Protein AF-A0A916YT41-F1 (afdb_monomer)

Structure (mmCIF, N/CA/C/O backbone):
data_AF-A0A916YT41-F1
#
_entry.id   AF-A0A916YT41-F1
#
loop_
_atom_site.group_PDB
_atom_site.id
_atom_site.type_symbol
_atom_site.label_atom_id
_atom_site.label_alt_id
_atom_site.label_comp_id
_atom_site.label_asym_id
_atom_site.label_entity_id
_atom_site.label_seq_id
_atom_site.pdbx_PDB_ins_code
_atom_site.Cartn_x
_atom_site.Cartn_y
_atom_site.Cartn_z
_atom_site.occupancy
_atom_site.B_iso_or_equiv
_atom_site.auth_seq_id
_atom_site.auth_comp_id
_atom_site.auth_asym_id
_atom_site.auth_atom_id
_atom_site.pdbx_PDB_model_num
ATOM 1 N N . MET A 1 1 ? -17.287 23.874 27.614 1.00 37.94 1 MET A N 1
ATOM 2 C CA . MET A 1 1 ? -16.581 22.596 27.373 1.00 37.94 1 MET A CA 1
ATOM 3 C C . MET A 1 1 ? -17.277 21.903 26.214 1.00 37.94 1 MET A C 1
ATOM 5 O O . MET A 1 1 ? -18.375 21.395 26.395 1.00 37.94 1 MET A O 1
ATOM 9 N N . LEU A 1 2 ? -16.720 22.012 25.006 1.00 45.78 2 LEU A N 1
ATOM 10 C CA . LEU A 1 2 ? -17.309 21.421 23.804 1.00 45.78 2 LEU A CA 1
ATOM 11 C C . LEU A 1 2 ? -17.195 19.896 23.886 1.00 45.78 2 LEU A C 1
ATOM 13 O O . LEU A 1 2 ? -16.115 19.352 24.107 1.00 45.78 2 LEU A O 1
ATOM 17 N N . GLN A 1 3 ? -18.350 19.246 23.778 1.00 46.00 3 GLN A N 1
ATOM 18 C CA . GLN A 1 3 ? -18.558 17.806 23.827 1.00 46.00 3 GLN A CA 1
ATOM 19 C C . GLN A 1 3 ? -17.569 17.057 22.935 1.00 46.00 3 GLN A C 1
ATOM 21 O O . GLN A 1 3 ? -17.662 17.070 21.711 1.00 46.00 3 GLN A O 1
ATOM 26 N N . ASN A 1 4 ? -16.688 16.309 23.589 1.00 53.81 4 ASN A N 1
ATOM 27 C CA . ASN A 1 4 ? -15.826 15.290 23.010 1.00 53.81 4 ASN A CA 1
ATOM 28 C C . ASN A 1 4 ? -16.644 14.019 22.691 1.00 53.81 4 ASN A C 1
ATOM 30 O O . ASN A 1 4 ? -16.327 12.926 23.159 1.00 53.81 4 ASN A O 1
ATOM 34 N N . ARG A 1 5 ? -17.764 14.156 21.967 1.00 52.91 5 ARG A N 1
ATOM 35 C CA . ARG A 1 5 ? -18.535 13.003 21.488 1.00 52.91 5 ARG A CA 1
ATOM 36 C C . ARG A 1 5 ? -17.851 12.477 20.233 1.00 52.91 5 ARG A C 1
ATOM 38 O O . ARG A 1 5 ? -18.052 13.003 19.141 1.00 52.91 5 ARG A O 1
ATOM 45 N N . LYS A 1 6 ? -17.024 11.441 20.401 1.00 54.03 6 LYS A N 1
ATOM 46 C CA . LYS A 1 6 ? -16.606 10.588 19.283 1.00 54.03 6 LYS A CA 1
ATOM 47 C C . LYS A 1 6 ? -17.884 10.125 18.561 1.00 54.03 6 LYS A C 1
ATOM 49 O O . LYS A 1 6 ? -18.812 9.692 19.238 1.00 54.03 6 LYS A O 1
ATOM 54 N N . PRO A 1 7 ? -17.996 10.237 17.229 1.00 52.69 7 PRO A N 1
ATOM 55 C CA . PRO A 1 7 ? -19.139 9.689 16.510 1.00 52.69 7 PRO A CA 1
ATOM 56 C C . PRO A 1 7 ? -19.071 8.154 16.571 1.00 52.69 7 PRO A C 1
ATOM 58 O O . PRO A 1 7 ? -18.397 7.514 15.768 1.00 52.69 7 PRO A O 1
ATOM 61 N N . GLU A 1 8 ? -19.747 7.567 17.558 1.00 55.31 8 GLU A N 1
ATOM 62 C CA . GLU A 1 8 ? -19.711 6.129 17.875 1.00 55.31 8 GLU A CA 1
ATOM 63 C C . GLU A 1 8 ? -20.331 5.250 16.768 1.00 55.31 8 GLU A C 1
ATOM 65 O O . GLU A 1 8 ? -19.959 4.091 16.623 1.00 55.31 8 GLU A O 1
ATOM 70 N N . GLY A 1 9 ? -21.186 5.813 15.902 1.00 48.25 9 GLY A N 1
ATOM 71 C CA . GLY A 1 9 ? -21.857 5.076 14.817 1.00 48.25 9 GLY A CA 1
ATOM 72 C C . GLY A 1 9 ? -21.093 4.965 13.487 1.00 48.25 9 GLY A C 1
ATOM 73 O O . GLY A 1 9 ? -21.396 4.087 12.686 1.00 48.25 9 GLY A O 1
ATOM 74 N N . PHE A 1 10 ? -20.083 5.808 13.232 1.00 52.91 10 PHE A N 1
ATOM 75 C CA . PHE A 1 10 ? -19.303 5.787 11.975 1.00 52.91 10 PHE A CA 1
ATOM 76 C C . PHE A 1 10 ? -18.007 4.957 12.069 1.00 52.91 10 PHE A C 1
ATOM 78 O O . PHE A 1 10 ? -17.294 4.805 11.074 1.00 52.91 10 PHE A O 1
ATOM 85 N N . SER A 1 11 ? -17.686 4.418 13.250 1.00 65.62 11 SER A N 1
ATOM 86 C CA . SER A 1 11 ? -16.368 3.852 13.569 1.00 65.62 11 SER A CA 1
ATOM 87 C C . SER A 1 11 ? -16.045 2.569 12.788 1.00 65.62 11 SER A C 1
ATOM 89 O O . SER A 1 11 ? -15.044 2.518 12.073 1.00 65.62 11 SER A O 1
ATOM 91 N N . GLN A 1 12 ? -16.917 1.555 12.835 1.00 68.81 12 GLN A N 1
ATOM 92 C CA . GLN A 1 12 ? -16.637 0.246 12.227 1.00 68.81 12 GLN A CA 1
ATOM 93 C C . GLN A 1 12 ? -16.647 0.283 10.695 1.00 68.81 12 GLN A C 1
ATOM 95 O O . GLN A 1 12 ? -15.715 -0.21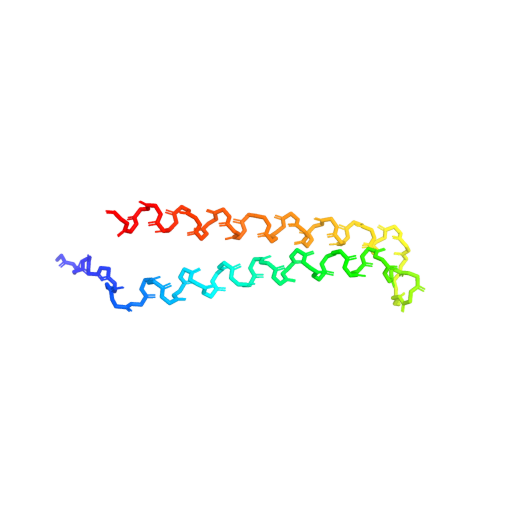3 10.067 1.00 68.81 12 GLN A O 1
ATOM 100 N N . ILE A 1 13 ? -17.640 0.936 10.079 1.00 77.38 13 ILE A N 1
ATOM 101 C CA . ILE A 1 13 ? -17.706 1.092 8.614 1.00 77.38 13 ILE A CA 1
ATOM 102 C C . ILE A 1 13 ? -16.449 1.807 8.100 1.00 77.38 13 ILE A C 1
ATOM 104 O O . ILE A 1 13 ? -15.845 1.382 7.117 1.00 77.38 13 ILE A O 1
ATOM 108 N N . THR A 1 14 ? -15.995 2.846 8.805 1.00 80.00 14 THR A N 1
ATOM 109 C CA . THR A 1 14 ? -14.762 3.562 8.452 1.00 80.00 14 THR A CA 1
ATOM 110 C C . THR A 1 14 ? -13.527 2.664 8.563 1.00 80.00 14 THR A C 1
ATOM 112 O O . THR A 1 14 ? -12.646 2.736 7.705 1.00 80.00 14 THR A O 1
ATOM 115 N N . ILE A 1 15 ? -13.454 1.796 9.576 1.00 80.75 15 ILE A N 1
ATOM 116 C CA . ILE A 1 15 ? -12.379 0.803 9.721 1.00 80.75 15 ILE A CA 1
ATOM 117 C C . ILE A 1 15 ? -12.389 -0.179 8.541 1.00 80.75 15 ILE A C 1
ATOM 119 O O . ILE A 1 15 ? -11.340 -0.387 7.929 1.00 80.75 15 ILE A O 1
ATOM 123 N N . TYR A 1 16 ? -13.554 -0.712 8.158 1.00 84.31 16 TYR A N 1
ATOM 124 C CA . TYR A 1 16 ? -13.677 -1.619 7.011 1.00 84.31 16 TYR A CA 1
ATOM 125 C C . TYR A 1 16 ? -13.285 -0.945 5.693 1.00 84.31 16 TYR A C 1
ATOM 127 O O . TYR A 1 16 ? -12.511 -1.515 4.927 1.00 84.31 16 TYR A O 1
ATOM 135 N N . ILE A 1 17 ? -13.730 0.292 5.447 1.00 86.38 17 ILE A N 1
ATOM 136 C CA . ILE A 1 17 ? -13.338 1.062 4.254 1.00 86.38 17 ILE A CA 1
ATOM 137 C C . ILE A 1 17 ? -11.821 1.284 4.234 1.00 86.38 17 ILE A C 1
ATOM 139 O O . ILE A 1 17 ? -11.182 1.137 3.190 1.00 86.38 17 ILE A O 1
ATOM 143 N N . ARG A 1 18 ? -11.207 1.613 5.377 1.00 84.06 18 ARG A N 1
ATOM 144 C CA . ARG A 1 18 ? -9.749 1.789 5.479 1.00 84.06 18 ARG A CA 1
ATOM 145 C C . ARG A 1 18 ? -8.991 0.489 5.216 1.00 84.06 18 ARG A C 1
ATOM 147 O O . ARG A 1 18 ? -8.013 0.527 4.475 1.00 84.06 18 ARG A O 1
ATOM 154 N N . ALA A 1 19 ? -9.451 -0.636 5.758 1.00 86.69 19 ALA A N 1
ATOM 155 C CA . ALA A 1 19 ? -8.849 -1.949 5.525 1.00 86.69 19 ALA A CA 1
ATOM 156 C C . ALA A 1 19 ? -8.990 -2.393 4.059 1.00 86.69 19 ALA A C 1
ATOM 158 O O . ALA A 1 19 ? -8.013 -2.809 3.441 1.00 86.69 19 ALA A O 1
ATOM 159 N N . PHE A 1 20 ? -10.174 -2.225 3.467 1.00 91.06 20 PHE A N 1
ATOM 160 C CA . PHE A 1 20 ? -10.415 -2.546 2.061 1.00 91.06 20 PHE A CA 1
ATOM 161 C C . PHE A 1 20 ? -9.541 -1.699 1.132 1.00 91.06 20 PHE A C 1
ATOM 163 O O . PHE A 1 20 ? -8.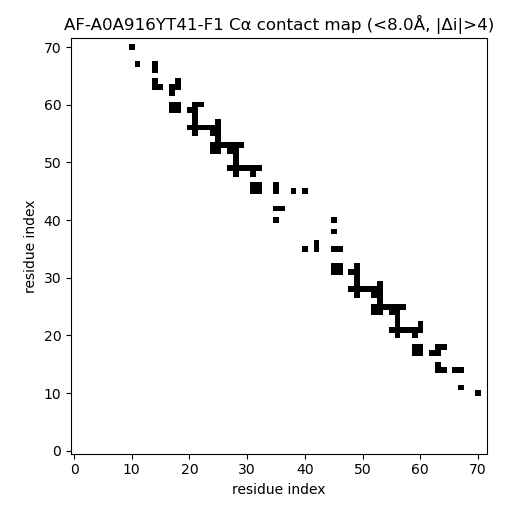864 -2.216 0.246 1.00 91.06 20 PHE A O 1
ATOM 170 N N . THR A 1 21 ? -9.494 -0.387 1.373 1.00 91.06 21 THR A N 1
ATOM 171 C CA . THR A 1 21 ? -8.649 0.513 0.580 1.00 91.06 21 THR A CA 1
ATOM 172 C C . THR A 1 21 ? -7.163 0.216 0.764 1.00 91.06 21 THR A C 1
ATOM 174 O O . THR A 1 21 ? -6.428 0.278 -0.213 1.00 91.06 21 THR A O 1
ATOM 177 N N . ALA A 1 22 ? -6.709 -0.170 1.961 1.00 91.50 22 ALA A N 1
ATOM 178 C CA . ALA A 1 22 ? -5.336 -0.625 2.190 1.00 91.50 22 ALA A CA 1
ATOM 179 C C . ALA A 1 22 ? -4.966 -1.821 1.297 1.00 91.50 22 ALA A C 1
ATOM 181 O O . ALA A 1 22 ? -3.941 -1.778 0.617 1.00 91.50 22 ALA A O 1
ATOM 182 N N . ILE A 1 23 ? -5.833 -2.838 1.231 1.00 93.62 23 ILE A N 1
ATOM 183 C CA . ILE A 1 23 ? -5.657 -3.996 0.340 1.00 93.62 23 ILE A CA 1
ATOM 184 C C . ILE A 1 23 ? -5.623 -3.543 -1.124 1.00 93.62 23 ILE A C 1
ATOM 186 O O . ILE A 1 23 ? -4.732 -3.950 -1.867 1.00 93.62 23 ILE A O 1
ATOM 190 N N . ALA A 1 24 ? -6.536 -2.657 -1.531 1.00 94.25 24 ALA A N 1
ATOM 191 C CA . ALA A 1 24 ? -6.577 -2.135 -2.896 1.00 94.25 24 ALA A CA 1
ATOM 192 C C . ALA A 1 24 ? -5.273 -1.424 -3.296 1.00 94.25 24 ALA A C 1
ATOM 194 O O . ALA A 1 24 ? -4.781 -1.648 -4.400 1.00 94.25 24 ALA A O 1
ATOM 195 N N . TYR A 1 25 ? -4.673 -0.626 -2.403 1.00 94.75 25 TYR A N 1
ATOM 196 C CA . TYR A 1 25 ? -3.366 -0.009 -2.658 1.00 94.75 25 TYR A CA 1
ATOM 197 C C . TYR A 1 25 ? -2.268 -1.059 -2.821 1.00 94.75 25 TYR A C 1
ATOM 199 O O . TYR A 1 25 ? -1.512 -0.985 -3.781 1.00 94.75 25 TYR A O 1
ATOM 207 N N . VAL A 1 26 ? -2.199 -2.070 -1.952 1.00 93.44 26 VAL A N 1
ATOM 208 C CA . VAL A 1 26 ? -1.186 -3.133 -2.080 1.00 93.44 26 VAL A CA 1
ATOM 209 C C . VAL A 1 26 ? -1.323 -3.865 -3.418 1.00 93.44 26 VAL A C 1
ATOM 211 O O . VAL A 1 26 ? -0.339 -4.008 -4.143 1.00 93.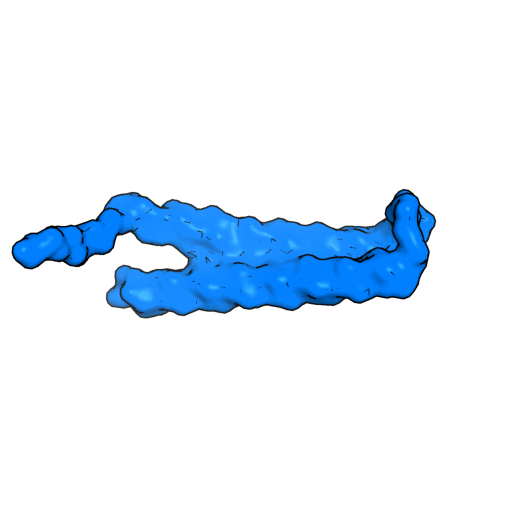44 26 VAL A O 1
ATOM 214 N N . VAL A 1 27 ? -2.542 -4.262 -3.788 1.00 96.06 27 VAL A N 1
ATOM 215 C CA . VAL A 1 27 ? -2.823 -4.935 -5.067 1.00 96.06 27 VAL A CA 1
ATOM 216 C C . VAL A 1 27 ? -2.475 -4.035 -6.254 1.00 96.06 27 VAL A C 1
ATOM 218 O O . VAL A 1 27 ? -1.833 -4.487 -7.200 1.00 96.06 27 VAL A O 1
ATOM 221 N N . MET A 1 28 ? -2.837 -2.751 -6.195 1.00 95.19 28 MET A N 1
ATOM 222 C CA . MET A 1 28 ? -2.495 -1.772 -7.228 1.00 95.19 28 MET A CA 1
ATOM 223 C C . MET A 1 28 ? -0.979 -1.606 -7.367 1.00 95.19 28 MET A C 1
ATOM 225 O O . MET A 1 28 ? -0.474 -1.572 -8.484 1.00 95.19 28 MET A O 1
ATOM 229 N N . GLY A 1 29 ? -0.235 -1.541 -6.264 1.00 91.94 29 GLY A N 1
ATOM 230 C CA . GLY A 1 29 ? 1.221 -1.435 -6.303 1.00 91.94 29 GLY A CA 1
ATOM 231 C C . GLY A 1 29 ? 1.873 -2.670 -6.928 1.00 91.94 29 GLY A C 1
ATOM 232 O O . GLY A 1 29 ? 2.728 -2.532 -7.800 1.00 91.94 29 GLY A O 1
ATOM 233 N N . ILE A 1 30 ? 1.403 -3.875 -6.588 1.00 94.31 30 ILE A N 1
ATOM 234 C CA . ILE A 1 30 ? 1.845 -5.120 -7.242 1.00 94.31 30 ILE A CA 1
ATOM 235 C C . ILE A 1 30 ? 1.537 -5.077 -8.744 1.00 94.31 30 ILE A C 1
ATOM 237 O O . ILE A 1 30 ? 2.397 -5.398 -9.564 1.00 94.31 30 ILE A O 1
ATOM 241 N N . TYR A 1 31 ? 0.339 -4.629 -9.123 1.00 94.19 31 TYR A N 1
ATOM 242 C CA . TYR A 1 31 ? -0.052 -4.494 -10.524 1.00 94.19 31 TYR A CA 1
ATOM 243 C C . TYR A 1 31 ? 0.861 -3.527 -11.291 1.00 94.19 31 TYR A C 1
ATOM 245 O O . TYR A 1 31 ? 1.358 -3.876 -12.363 1.00 94.19 31 TYR A O 1
ATOM 253 N N . VAL A 1 32 ? 1.138 -2.346 -10.727 1.00 92.00 32 VAL A N 1
ATOM 254 C CA . VAL A 1 32 ? 2.071 -1.356 -11.295 1.00 92.00 32 VAL A CA 1
ATOM 255 C C . VAL A 1 32 ? 3.461 -1.965 -11.464 1.00 92.00 32 VAL A C 1
ATOM 257 O O . VAL A 1 32 ? 4.074 -1.789 -12.512 1.00 92.00 32 VAL A O 1
ATOM 260 N N . PHE A 1 33 ? 3.942 -2.743 -10.490 1.00 93.19 33 PHE A N 1
ATOM 261 C CA . PHE A 1 33 ? 5.235 -3.418 -10.593 1.00 93.19 33 PHE A CA 1
ATOM 262 C C . PHE A 1 33 ? 5.271 -4.451 -11.727 1.00 93.19 33 PHE A C 1
ATOM 264 O O . PHE A 1 33 ? 6.256 -4.513 -12.465 1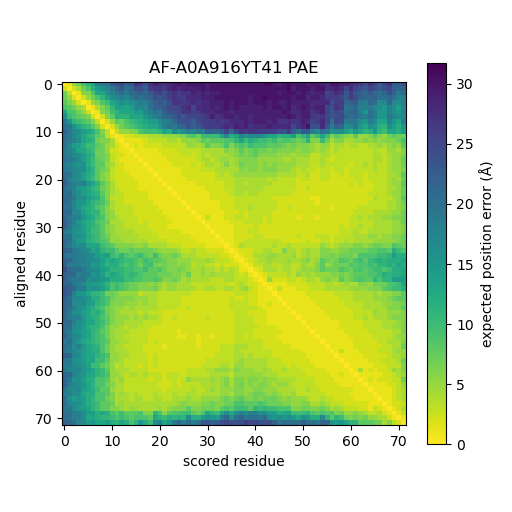.00 93.19 33 PHE A O 1
ATOM 271 N N . MET A 1 34 ? 4.210 -5.250 -11.886 1.00 92.69 34 MET A N 1
ATOM 272 C CA . MET A 1 34 ? 4.113 -6.286 -12.924 1.00 92.69 34 MET A CA 1
ATOM 273 C C . MET A 1 34 ? 3.931 -5.712 -14.330 1.00 92.69 34 MET A C 1
ATOM 275 O O . MET A 1 34 ? 4.438 -6.277 -15.296 1.00 92.69 34 MET A O 1
ATOM 279 N N . LYS A 1 35 ? 3.186 -4.611 -14.460 1.00 91.94 35 LYS A N 1
ATOM 280 C CA . LYS A 1 35 ? 2.845 -3.979 -15.744 1.00 91.94 35 LYS A CA 1
ATOM 281 C C . LYS A 1 35 ? 3.665 -2.723 -16.037 1.00 91.94 35 LYS A C 1
ATOM 283 O O . LYS A 1 35 ? 3.306 -1.978 -16.943 1.00 91.94 35 LYS A O 1
ATOM 288 N N . ARG A 1 36 ? 4.769 -2.505 -15.315 1.00 87.75 36 ARG A N 1
ATOM 289 C CA . ARG A 1 36 ? 5.619 -1.307 -15.428 1.00 87.75 36 ARG A CA 1
ATOM 290 C C . ARG A 1 36 ? 6.050 -0.976 -16.858 1.00 87.75 36 ARG A C 1
ATOM 292 O O . ARG A 1 36 ? 6.030 0.187 -17.228 1.00 87.75 36 ARG A O 1
ATOM 299 N N . THR A 1 37 ? 6.297 -1.996 -17.678 1.00 85.75 37 THR A N 1
ATOM 300 C CA . THR A 1 37 ? 6.718 -1.850 -19.079 1.00 85.75 37 THR A CA 1
ATOM 301 C C . THR A 1 37 ? 5.633 -1.289 -20.004 1.00 85.75 37 THR A C 1
ATOM 303 O O . THR A 1 37 ? 5.932 -0.890 -21.123 1.00 85.75 37 THR A O 1
ATOM 306 N N . LEU A 1 38 ? 4.366 -1.299 -19.575 1.00 87.12 38 LEU A N 1
ATOM 307 C CA . LEU A 1 38 ? 3.227 -0.752 -20.323 1.00 87.12 38 LEU A CA 1
ATOM 308 C C . LEU A 1 38 ? 2.862 0.667 -19.875 1.00 87.12 38 LEU A C 1
ATOM 310 O O . LEU A 1 38 ? 1.953 1.273 -20.441 1.00 87.12 38 LEU A O 1
ATOM 314 N N . LEU A 1 39 ? 3.506 1.180 -18.824 1.00 85.56 39 LEU A N 1
ATOM 315 C CA . LEU A 1 39 ? 3.202 2.498 -18.289 1.00 85.56 39 LEU A CA 1
ATOM 316 C C . LEU A 1 39 ? 3.971 3.573 -19.068 1.00 85.56 39 LEU A C 1
ATOM 318 O O . LEU A 1 39 ? 5.121 3.354 -19.442 1.00 85.56 39 LEU A O 1
ATOM 322 N N . PRO A 1 40 ? 3.387 4.766 -19.272 1.00 89.19 40 PRO A N 1
ATOM 323 C CA . PRO A 1 40 ? 4.045 5.882 -19.951 1.00 89.19 40 PRO A CA 1
ATOM 324 C C . PRO A 1 40 ? 5.046 6.607 -19.026 1.00 89.19 40 PRO A C 1
ATOM 326 O O . PRO A 1 40 ? 5.069 7.832 -18.948 1.00 89.19 40 PRO A O 1
ATOM 329 N N . VAL A 1 41 ? 5.841 5.853 -18.267 1.00 89.38 41 VAL A N 1
ATOM 330 C CA . VAL A 1 41 ? 6.876 6.332 -17.338 1.00 89.38 41 VAL A CA 1
ATOM 331 C C . VAL A 1 41 ? 8.093 5.414 -17.423 1.00 89.38 41 VAL A C 1
ATOM 333 O O . VAL A 1 41 ? 7.984 4.273 -17.859 1.00 89.38 41 VAL A O 1
ATOM 336 N N . SER A 1 42 ? 9.263 5.894 -16.997 1.00 91.88 42 SER A N 1
ATOM 337 C CA . SER A 1 42 ? 10.465 5.056 -16.981 1.00 91.88 42 SER A CA 1
ATOM 338 C C . SER A 1 42 ? 10.334 3.896 -15.986 1.00 91.88 42 SER A C 1
ATOM 340 O O . SER A 1 42 ? 9.738 4.044 -14.915 1.00 91.88 42 SER A O 1
ATOM 342 N N . ASP A 1 43 ? 10.944 2.751 -16.311 1.00 88.25 43 ASP A N 1
ATOM 343 C CA . ASP A 1 43 ? 10.885 1.535 -15.484 1.00 88.25 43 ASP A CA 1
ATOM 344 C C . ASP A 1 43 ? 11.337 1.779 -14.036 1.00 88.25 43 ASP A C 1
ATOM 346 O O . ASP A 1 43 ? 10.712 1.289 -13.095 1.00 88.25 43 ASP A O 1
ATOM 350 N N . GLY A 1 44 ? 12.389 2.584 -13.844 1.00 90.38 44 GLY A N 1
ATOM 351 C CA . GLY A 1 44 ? 12.871 2.958 -12.513 1.00 90.38 44 GLY A CA 1
ATOM 352 C C . GLY A 1 44 ? 11.845 3.770 -11.717 1.00 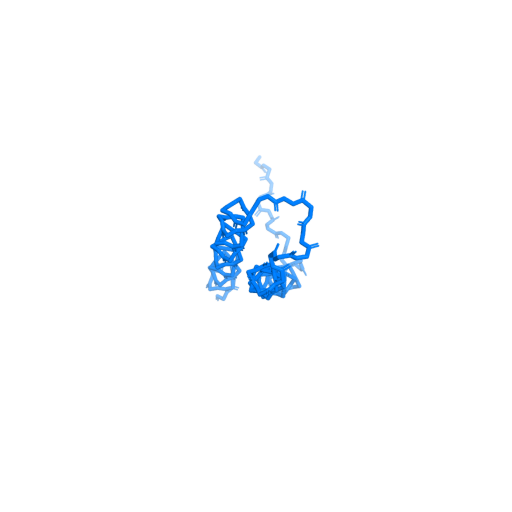90.38 44 GLY A C 1
ATOM 353 O O . GLY A 1 44 ? 11.634 3.512 -10.533 1.00 90.38 44 GLY A O 1
ATOM 354 N N . VAL A 1 45 ? 11.144 4.704 -12.369 1.00 92.38 45 VAL A N 1
ATOM 355 C CA . VAL A 1 45 ? 10.086 5.501 -11.730 1.00 92.38 45 VAL A CA 1
ATOM 356 C C . VAL A 1 45 ? 8.881 4.624 -11.395 1.00 92.38 45 VAL A C 1
ATOM 358 O O . VAL A 1 45 ? 8.383 4.686 -10.273 1.00 92.38 45 VAL A O 1
ATOM 361 N N . ALA A 1 46 ? 8.445 3.762 -12.317 1.00 92.25 46 ALA A N 1
ATOM 362 C CA . ALA A 1 46 ? 7.354 2.817 -12.076 1.00 92.25 46 ALA A CA 1
ATOM 363 C C . ALA A 1 46 ? 7.666 1.862 -10.913 1.00 92.25 46 ALA A C 1
ATOM 365 O O . ALA A 1 46 ? 6.800 1.593 -10.077 1.00 92.25 46 ALA A O 1
ATOM 366 N N . MET A 1 47 ? 8.915 1.401 -10.812 1.00 93.56 47 MET A N 1
ATOM 367 C CA . MET A 1 47 ? 9.379 0.568 -9.707 1.00 93.56 47 MET A CA 1
ATOM 368 C C . MET A 1 47 ? 9.294 1.311 -8.369 1.00 93.56 47 MET A C 1
ATOM 370 O O . MET A 1 47 ? 8.672 0.801 -7.438 1.00 93.56 47 MET A O 1
ATOM 374 N N . ILE A 1 48 ? 9.832 2.530 -8.269 1.00 95.25 48 ILE A N 1
ATOM 375 C CA . ILE A 1 48 ? 9.760 3.329 -7.032 1.00 95.25 48 ILE A CA 1
ATOM 376 C C . ILE A 1 48 ? 8.301 3.622 -6.662 1.00 95.25 48 ILE A C 1
ATOM 378 O O . ILE A 1 48 ? 7.906 3.417 -5.515 1.00 95.25 48 ILE A O 1
ATOM 382 N N . MET A 1 49 ? 7.475 4.034 -7.629 1.00 94.12 49 MET A N 1
ATOM 383 C CA . MET A 1 49 ? 6.050 4.286 -7.396 1.00 94.12 49 MET A CA 1
ATOM 384 C C . MET A 1 49 ? 5.327 3.045 -6.876 1.00 94.12 49 MET A C 1
ATOM 386 O O . MET A 1 49 ? 4.563 3.146 -5.920 1.00 94.12 49 MET A O 1
ATOM 390 N N . SER A 1 50 ? 5.593 1.869 -7.450 1.00 93.50 50 SER A N 1
ATOM 391 C CA . SER A 1 50 ? 4.985 0.617 -6.991 1.00 93.50 50 SER A CA 1
ATOM 392 C C . SER A 1 50 ? 5.311 0.318 -5.525 1.00 93.50 50 SER A C 1
ATOM 394 O O . SER A 1 50 ? 4.413 -0.004 -4.748 1.00 93.50 50 SER A O 1
ATOM 396 N N . VAL A 1 51 ? 6.569 0.517 -5.119 1.00 95.00 51 VAL A N 1
ATOM 397 C CA . VAL A 1 51 ? 7.017 0.317 -3.736 1.00 95.00 51 VAL A CA 1
ATOM 398 C C . VAL A 1 51 ? 6.334 1.315 -2.806 1.00 95.00 51 VAL A C 1
ATOM 400 O O . VAL A 1 51 ? 5.798 0.915 -1.775 1.00 95.00 51 VAL A O 1
ATOM 403 N N . LEU A 1 52 ? 6.279 2.596 -3.181 1.00 95.81 52 LEU A N 1
ATOM 404 C CA . LEU A 1 52 ? 5.611 3.632 -2.388 1.00 95.81 52 LEU A CA 1
ATOM 405 C C . LEU A 1 52 ? 4.118 3.344 -2.198 1.00 95.81 52 LEU A C 1
ATOM 407 O O . LEU A 1 52 ? 3.602 3.500 -1.093 1.00 95.81 52 LEU A O 1
ATOM 411 N N . ILE A 1 53 ? 3.433 2.881 -3.246 1.00 94.69 53 ILE A N 1
ATOM 412 C CA . ILE A 1 53 ? 2.015 2.503 -3.194 1.00 94.69 53 ILE A CA 1
ATOM 413 C C . ILE A 1 53 ? 1.801 1.319 -2.238 1.00 94.69 53 ILE A C 1
ATOM 415 O O . ILE A 1 53 ? 0.887 1.360 -1.412 1.00 94.69 53 ILE A O 1
ATOM 419 N N . ILE A 1 54 ? 2.651 0.287 -2.305 1.00 95.06 54 ILE A N 1
ATOM 420 C CA . ILE A 1 54 ? 2.577 -0.876 -1.405 1.00 95.06 54 ILE A CA 1
ATOM 421 C C . ILE A 1 54 ? 2.804 -0.440 0.043 1.00 95.06 54 ILE A C 1
ATOM 423 O O . ILE A 1 54 ? 1.999 -0.762 0.918 1.00 95.06 54 ILE A O 1
ATOM 427 N N . VAL A 1 55 ? 3.865 0.328 0.296 1.00 95.50 55 VAL A N 1
ATOM 428 C CA . VAL A 1 55 ? 4.199 0.843 1.630 1.00 95.50 55 VAL A CA 1
ATOM 429 C C . VAL A 1 55 ? 3.048 1.683 2.182 1.00 95.50 55 VAL A C 1
ATOM 431 O O . VAL A 1 55 ? 2.617 1.472 3.316 1.00 95.50 55 VAL A O 1
AT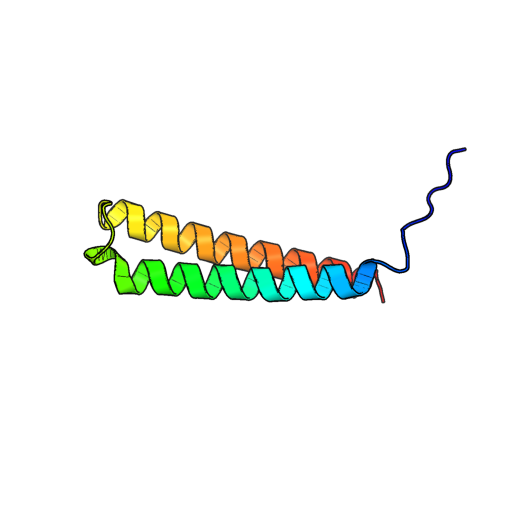OM 434 N N . TYR A 1 56 ? 2.482 2.575 1.370 1.00 93.69 56 TYR A N 1
ATOM 435 C CA . TYR A 1 56 ? 1.314 3.368 1.745 1.00 93.69 56 TYR A CA 1
ATOM 436 C C . TYR A 1 56 ? 0.103 2.492 2.103 1.00 93.69 56 TYR A C 1
ATOM 438 O O . TYR A 1 56 ? -0.553 2.729 3.121 1.00 93.69 56 TYR A O 1
ATOM 446 N N . GLY A 1 57 ? -0.167 1.445 1.317 1.00 91.44 57 GLY A N 1
ATOM 447 C CA . GLY A 1 57 ? -1.208 0.458 1.610 1.00 91.44 57 GLY A CA 1
ATOM 448 C C . GLY A 1 57 ? -1.005 -0.227 2.964 1.00 91.44 57 GLY A C 1
ATOM 449 O O . GLY A 1 57 ? -1.942 -0.297 3.760 1.00 91.44 57 GLY A O 1
ATOM 450 N N . ILE A 1 58 ? 0.225 -0.641 3.281 1.00 92.50 58 ILE A N 1
ATOM 451 C CA . ILE A 1 58 ? 0.574 -1.259 4.571 1.00 92.50 58 ILE A CA 1
ATOM 452 C C . ILE A 1 58 ? 0.329 -0.288 5.732 1.00 92.50 58 ILE A C 1
ATOM 454 O O . ILE A 1 58 ? -0.344 -0.650 6.699 1.00 92.50 58 ILE A O 1
ATOM 458 N N . PHE A 1 59 ? 0.800 0.959 5.636 1.00 92.12 59 PHE A N 1
ATOM 459 C CA . PHE A 1 59 ? 0.569 1.972 6.675 1.00 92.12 59 PHE A CA 1
ATOM 460 C C . PHE A 1 59 ? -0.919 2.266 6.883 1.00 92.12 59 PHE A C 1
ATOM 462 O O . PHE A 1 59 ? -1.375 2.447 8.015 1.00 92.12 59 PHE A O 1
ATOM 469 N N . ARG A 1 60 ? -1.703 2.275 5.805 1.00 87.50 60 ARG A N 1
ATOM 470 C CA . ARG A 1 60 ? -3.155 2.457 5.875 1.00 87.50 60 ARG A CA 1
ATOM 471 C C . ARG A 1 60 ? -3.841 1.276 6.565 1.00 87.50 60 ARG A C 1
ATOM 473 O O . ARG A 1 60 ? -4.735 1.495 7.383 1.00 87.50 60 ARG A O 1
ATOM 480 N N . GLY A 1 61 ? -3.389 0.052 6.293 1.00 88.00 61 GLY A N 1
ATOM 481 C CA . GLY A 1 61 ? -3.838 -1.162 6.980 1.00 88.00 61 GLY A CA 1
ATOM 482 C C . GLY A 1 61 ? -3.491 -1.141 8.468 1.00 88.00 61 GLY A C 1
ATOM 483 O O . GLY A 1 61 ? -4.349 -1.412 9.305 1.00 88.00 61 GLY A O 1
ATOM 484 N N . TRP A 1 62 ? -2.278 -0.706 8.814 1.00 89.06 62 TRP A N 1
ATOM 485 C CA . TRP A 1 62 ? -1.850 -0.501 10.200 1.00 89.06 62 TRP A CA 1
ATOM 486 C C . TRP A 1 62 ? -2.717 0.533 10.930 1.00 89.06 62 TRP A C 1
ATOM 488 O O . TRP A 1 62 ? -3.154 0.308 12.057 1.00 89.06 62 TRP A O 1
ATOM 498 N N . GLY A 1 63 ? -3.038 1.652 10.274 1.00 84.62 63 GLY A N 1
ATOM 499 C CA . GLY A 1 63 ? -3.956 2.658 10.810 1.00 84.62 63 GLY A CA 1
ATOM 500 C C . GLY A 1 63 ? -5.376 2.123 11.029 1.00 84.62 63 GLY A C 1
ATOM 501 O O . GLY A 1 63 ? -6.015 2.479 12.018 1.00 84.62 63 GLY A O 1
ATOM 502 N N . ALA A 1 64 ? -5.864 1.249 10.143 1.00 84.31 64 ALA A N 1
ATOM 503 C CA . ALA A 1 64 ? -7.148 0.567 10.312 1.00 84.31 64 ALA A CA 1
ATOM 504 C C . ALA A 1 64 ? -7.118 -0.417 11.493 1.00 84.31 64 ALA A C 1
ATOM 506 O O . ALA A 1 64 ? -8.037 -0.413 12.308 1.00 84.31 64 ALA A O 1
ATOM 507 N N . TYR A 1 65 ? -6.042 -1.195 11.631 1.00 83.75 65 TYR A N 1
ATOM 508 C CA . TYR A 1 65 ? -5.846 -2.127 12.742 1.00 83.75 65 TYR A CA 1
ATOM 509 C C . TYR A 1 65 ? -5.769 -1.411 14.095 1.00 83.75 65 TYR A C 1
ATOM 511 O O . TYR A 1 65 ? -6.449 -1.799 15.041 1.00 83.75 65 TYR A O 1
ATOM 519 N N . ASN A 1 66 ? -5.010 -0.319 14.187 1.00 84.38 66 ASN A N 1
ATOM 520 C CA . ASN A 1 66 ? -4.942 0.475 15.413 1.00 84.38 66 ASN A CA 1
ATOM 521 C C . ASN A 1 66 ? -6.279 1.146 15.746 1.00 84.38 66 ASN A C 1
ATOM 523 O O . ASN A 1 66 ? -6.643 1.224 16.916 1.00 84.38 66 ASN A O 1
ATOM 527 N N . ALA A 1 67 ? -7.027 1.611 14.741 1.00 77.19 67 ALA A N 1
ATOM 528 C CA . ALA A 1 67 ? -8.372 2.142 14.952 1.00 77.19 67 ALA A CA 1
ATOM 529 C C . ALA A 1 67 ? -9.337 1.057 15.457 1.00 77.19 67 ALA A C 1
ATOM 531 O O 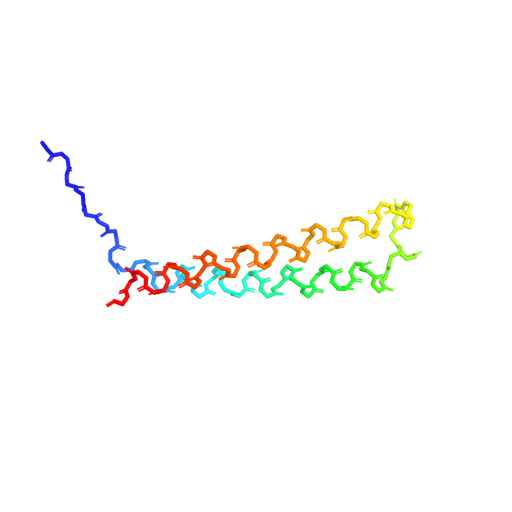. ALA A 1 67 ? -10.102 1.325 16.375 1.00 77.19 67 ALA A O 1
ATOM 532 N N . TYR A 1 68 ? -9.250 -0.162 14.916 1.00 80.31 68 TYR A N 1
ATOM 533 C CA . TYR A 1 68 ? -10.011 -1.320 15.385 1.00 80.31 68 TYR A CA 1
ATOM 534 C C . TYR A 1 68 ? -9.669 -1.681 16.832 1.00 80.31 68 TYR A C 1
ATOM 536 O O . TYR A 1 68 ? -10.562 -1.721 17.675 1.00 80.31 68 TYR A O 1
ATOM 544 N N . LYS A 1 69 ? -8.377 -1.858 17.138 1.00 77.75 69 LYS A N 1
ATOM 545 C CA . LYS A 1 69 ? -7.887 -2.213 18.476 1.00 77.75 69 LYS A CA 1
ATOM 546 C C . LYS A 1 69 ? -8.265 -1.180 19.540 1.00 77.75 69 LYS A C 1
ATOM 548 O O . LYS A 1 69 ? -8.551 -1.568 20.657 1.00 77.75 69 LYS A O 1
ATOM 553 N N . ASN A 1 70 ? -8.261 0.109 19.200 1.00 70.75 70 ASN A N 1
ATOM 554 C CA . ASN A 1 70 ? -8.657 1.185 20.116 1.00 70.7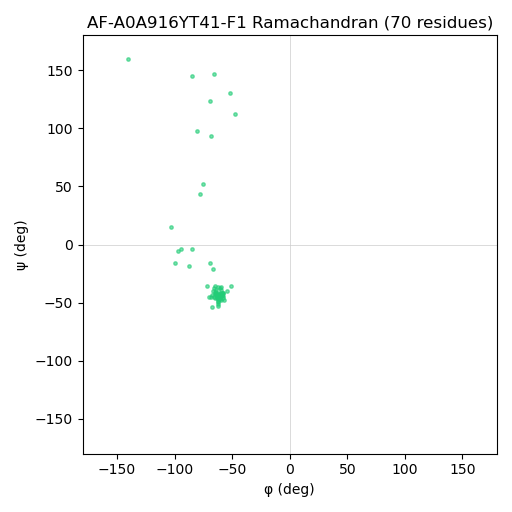5 70 ASN A CA 1
ATOM 555 C C . ASN A 1 70 ? -10.180 1.435 20.153 1.00 70.75 70 ASN A C 1
ATOM 557 O O . ASN A 1 70 ? -10.621 2.330 20.876 1.00 70.75 70 ASN A O 1
ATOM 561 N N . SER A 1 71 ? -10.961 0.740 19.316 1.00 62.31 71 SER A N 1
ATOM 562 C CA . SER A 1 71 ? -12.432 0.786 19.323 1.00 62.31 71 SER A CA 1
ATOM 563 C C . SER A 1 71 ? -13.081 -0.397 20.050 1.00 62.31 71 SER A C 1
ATOM 565 O O . SER A 1 71 ? -14.270 -0.318 20.351 1.00 62.31 71 SER A O 1
ATOM 567 N N . LEU A 1 72 ? -12.309 -1.464 20.290 1.00 54.78 72 LEU A N 1
ATOM 568 C CA . LEU A 1 72 ? -12.610 -2.553 21.224 1.00 54.78 72 LEU A CA 1
ATOM 569 C C . LEU A 1 72 ? -12.243 -2.136 22.650 1.00 54.78 72 LEU A C 1
ATOM 571 O O . LEU A 1 72 ? -12.960 -2.580 23.568 1.00 54.78 72 LEU A O 1
#

pLDDT: mean 82.38, std 15.38, range [37.94, 96.06]

Sequence (72 aa):
MLQNRKPEGFSQITIYIRAFTAIAYVVMGIYVFMKRTLLPVSDGVAMIMSVLIIVYGIFRGWGAYNAYKNSL

Foldseek 3Di:
DPDPDDPLVCQVVVLVVLLVVLVVLLVVLVVLLVCVVVDPDDNVVSPVVSVVSNVVS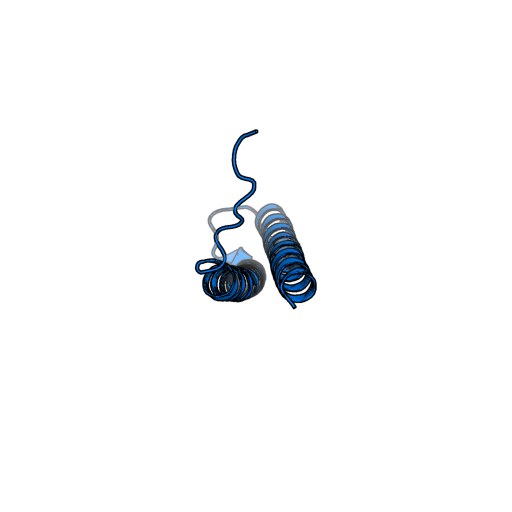VVSNVVSVVSVVVSD

Solvent-accessible surface area (backbone atoms only — not comparable to full-atom values): 3898 Å² total; per-residue (Å²): 134,84,81,86,72,72,70,78,85,57,49,64,64,51,33,51,52,34,38,53,49,12,53,50,31,32,54,48,12,52,48,39,52,76,47,24,91,77,44,101,55,56,58,70,56,33,45,53,51,15,51,53,36,27,53,50,12,51,54,37,32,51,52,20,50,53,52,49,64,75,72,108

Organism: NCBI:txid1537369

Secondary structure (DSSP, 8-state):
-------TTSHHHHHHHHHHHHHHHHHHHHHHHHTGGGSSS-HHHHHHHHHHHHHHHHHHHHHHHHHHHTT-

Radius of gyration: 16.71 Å; Cα contacts (8 Å, |Δi|>4): 63; chains: 1; bounding box: 35×29×48 Å

Nearest PDB structures (foldseek):
  4bne-assembly1_B  TM=7.332E-01  e=9.464E+00  Gallus gallus
  2b5u-assembly2_C  TM=6.833E-01  e=9.464E+00  Escherichia coli
  7nsu-assembly1_D  TM=4.640E-01  e=6.184E+00  Escherichia coli

Mean predicted aligned error: 7.84 Å